Protein AF-W9W484-F1 (afdb_monomer_lite)

InterPro domains:
  IPR039961 NADH-ubiquinone oxidoreductase 9.5kDa subunit [PTHR38488] (7-64)
  IPR039961 NADH-ubiquinone oxidoreductase 9.5kDa subunit [cd22903] (13-64)

pLDDT: mean 82.43, std 13.8, range [45.69, 96.25]

Sequence (71 aa):
MSSGVPARFWGAPIRYLRWAAHEKPAIFWSCILGGLGPASFAIIPPLRRWVGDEDPPRIPLTYPGTYDTSV

Foldseek 3Di:
DPDLADPDCVPCVPSNLVCCCPVPVPVSVCVVVVVVVVVCVVPVVVVCVVVVNDDDPDDDPDDDDPDDDDD

Structure (mmCIF, N/CA/C/O backbone):
data_AF-W9W484-F1
#
_entry.id   AF-W9W484-F1
#
loop_
_atom_site.group_PDB
_atom_site.id
_atom_site.type_symbol
_atom_site.label_atom_id
_atom_site.label_alt_id
_atom_site.label_comp_id
_atom_site.label_asym_id
_atom_site.label_entity_id
_atom_site.label_seq_id
_atom_site.pdbx_PDB_ins_code
_atom_site.Cartn_x
_atom_site.Cartn_y
_atom_site.Cartn_z
_atom_site.occupancy
_atom_site.B_iso_or_equiv
_atom_site.auth_seq_id
_atom_site.auth_comp_id
_atom_site.auth_asym_id
_atom_site.auth_atom_id
_atom_site.pdbx_PDB_model_num
ATOM 1 N N . MET A 1 1 ? 26.285 -3.101 -27.719 1.00 45.69 1 MET A N 1
ATOM 2 C CA . MET A 1 1 ? 25.609 -4.085 -26.846 1.00 45.69 1 MET A CA 1
ATOM 3 C C . MET A 1 1 ? 24.584 -3.336 -26.007 1.00 45.69 1 MET A C 1
ATOM 5 O O . MET A 1 1 ? 24.979 -2.596 -25.119 1.00 45.69 1 MET A O 1
ATOM 9 N N . SER A 1 2 ? 23.290 -3.416 -26.336 1.00 46.91 2 SER A N 1
ATOM 10 C CA . SER A 1 2 ? 22.256 -2.881 -25.440 1.00 46.91 2 SER A CA 1
ATOM 11 C C . SER A 1 2 ? 22.179 -3.838 -24.256 1.00 46.91 2 SER A C 1
ATOM 13 O O . SER A 1 2 ? 21.794 -4.991 -24.431 1.00 46.91 2 SER A O 1
ATOM 15 N N . SER A 1 3 ? 22.633 -3.411 -23.079 1.00 49.72 3 SER A N 1
ATOM 16 C CA . SER A 1 3 ? 22.395 -4.161 -21.852 1.00 49.72 3 SER A CA 1
ATOM 17 C C . SER A 1 3 ? 20.881 -4.350 -21.714 1.00 49.72 3 SER A C 1
ATOM 19 O O . SER A 1 3 ? 20.122 -3.383 -21.727 1.00 49.72 3 SER A O 1
ATOM 21 N N . GLY A 1 4 ? 20.419 -5.600 -21.617 1.00 62.91 4 GLY A N 1
ATOM 22 C CA . GLY A 1 4 ? 18.993 -5.932 -21.469 1.00 62.91 4 GLY A CA 1
ATOM 23 C C . GLY A 1 4 ? 18.345 -5.364 -20.197 1.00 62.91 4 GLY A C 1
ATOM 24 O O . GLY A 1 4 ? 17.133 -5.462 -20.021 1.00 62.91 4 GLY A O 1
ATOM 25 N N . VAL A 1 5 ? 19.143 -4.733 -19.332 1.00 66.19 5 VAL A N 1
ATOM 26 C CA . VAL A 1 5 ? 18.726 -4.049 -18.113 1.00 66.19 5 VAL A CA 1
ATOM 27 C C . VAL A 1 5 ? 18.356 -2.592 -18.437 1.00 66.19 5 VAL A C 1
ATOM 29 O O . VAL A 1 5 ? 19.212 -1.829 -18.893 1.00 66.19 5 VAL A O 1
ATOM 32 N N . PRO A 1 6 ? 17.106 -2.153 -18.205 1.00 69.31 6 PRO A N 1
ATOM 33 C CA . PRO A 1 6 ? 16.721 -0.758 -18.384 1.00 69.31 6 PRO A CA 1
ATOM 34 C C . PRO A 1 6 ? 17.532 0.147 -17.444 1.00 69.31 6 PRO A C 1
ATOM 36 O O . PRO A 1 6 ? 17.405 0.071 -16.227 1.00 69.31 6 PRO A O 1
ATOM 39 N N . ALA A 1 7 ? 18.356 1.024 -18.027 1.00 66.94 7 ALA A N 1
ATOM 40 C CA . ALA A 1 7 ? 19.346 1.826 -17.302 1.00 66.94 7 ALA A CA 1
ATOM 41 C C . ALA A 1 7 ? 18.758 2.896 -16.360 1.00 66.94 7 ALA A C 1
ATOM 43 O O . ALA A 1 7 ? 19.453 3.367 -15.466 1.00 66.94 7 ALA A O 1
ATOM 44 N N . ARG A 1 8 ? 17.503 3.321 -16.561 1.00 78.62 8 ARG A N 1
ATOM 45 C CA . ARG A 1 8 ? 16.898 4.422 -15.796 1.00 78.62 8 ARG A CA 1
ATOM 46 C C . ARG A 1 8 ? 15.391 4.261 -15.632 1.00 78.62 8 ARG A C 1
ATOM 48 O O . ARG A 1 8 ? 14.685 4.004 -16.607 1.00 78.62 8 ARG A O 1
ATOM 55 N N . PHE A 1 9 ? 14.905 4.504 -14.417 1.00 80.94 9 PHE A N 1
ATOM 56 C CA . PHE A 1 9 ? 13.475 4.552 -14.106 1.00 80.94 9 PHE A CA 1
ATOM 57 C C . PHE A 1 9 ? 12.772 5.690 -14.871 1.00 80.94 9 PHE A C 1
ATOM 59 O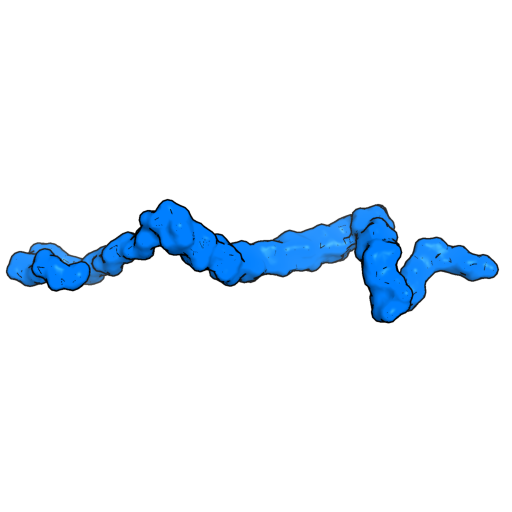 O . PHE A 1 9 ? 11.825 5.448 -15.614 1.00 80.94 9 PHE A O 1
ATOM 66 N N . TRP A 1 10 ? 13.325 6.907 -14.811 1.00 82.12 10 TRP A N 1
ATOM 67 C CA . TRP A 1 10 ? 12.740 8.134 -15.381 1.00 82.12 10 TRP A CA 1
ATOM 68 C C . TRP A 1 10 ? 12.713 8.224 -16.913 1.00 82.12 10 TRP A C 1
ATOM 70 O O . TRP A 1 10 ? 12.190 9.184 -17.464 1.00 82.12 10 TRP A O 1
ATOM 80 N N . GLY A 1 11 ? 13.282 7.251 -17.625 1.00 86.31 11 GLY A N 1
ATOM 81 C CA . GLY A 1 11 ? 13.250 7.231 -19.090 1.00 86.31 11 GLY A CA 1
ATOM 82 C C . GLY A 1 11 ? 12.226 6.281 -19.690 1.00 86.31 11 GLY A C 1
ATOM 83 O O . GLY A 1 11 ? 11.809 6.486 -20.822 1.00 86.31 11 GLY A O 1
ATOM 84 N N . ALA A 1 12 ? 11.887 5.210 -18.973 1.00 87.12 12 ALA A N 1
ATOM 85 C CA . ALA A 1 12 ? 10.978 4.172 -19.447 1.00 87.12 12 ALA A CA 1
ATOM 86 C C . ALA A 1 12 ? 10.398 3.403 -18.244 1.00 87.12 12 ALA A C 1
ATOM 88 O O . ALA A 1 12 ? 10.732 2.229 -18.051 1.00 87.12 12 ALA A O 1
ATOM 89 N N . PRO A 1 13 ? 9.550 4.045 -17.421 1.00 86.81 13 PRO A N 1
AT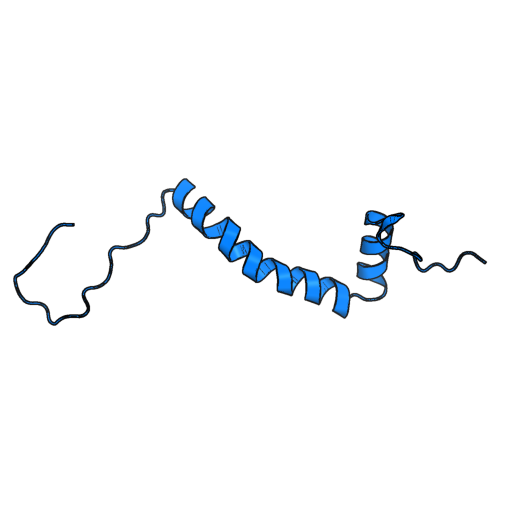OM 90 C CA . PRO A 1 13 ? 9.129 3.498 -16.131 1.00 86.81 13 PRO A CA 1
ATOM 91 C C . PRO A 1 13 ? 8.392 2.162 -16.280 1.00 86.81 13 PRO A C 1
ATOM 93 O O . PRO A 1 13 ? 8.723 1.200 -15.597 1.00 86.81 13 PRO A O 1
ATOM 96 N N . ILE A 1 14 ? 7.480 2.040 -17.251 1.00 89.81 14 ILE A N 1
ATOM 97 C CA . ILE A 1 14 ? 6.730 0.794 -17.497 1.00 89.81 14 ILE A CA 1
ATOM 98 C C . ILE A 1 14 ? 7.669 -0.351 -17.908 1.00 89.81 14 ILE A C 1
ATOM 100 O O . ILE A 1 14 ? 7.542 -1.479 -17.431 1.00 89.81 14 ILE A O 1
ATOM 104 N N . ARG A 1 15 ? 8.663 -0.067 -18.762 1.00 87.12 15 ARG A N 1
ATOM 105 C CA . ARG A 1 15 ? 9.645 -1.071 -19.199 1.00 87.12 15 ARG A CA 1
ATOM 106 C C . ARG A 1 15 ? 10.555 -1.502 -18.048 1.00 87.12 15 ARG A C 1
ATOM 108 O O . ARG A 1 15 ? 10.904 -2.678 -17.972 1.00 87.12 15 ARG A O 1
ATOM 115 N N . TYR A 1 16 ? 10.907 -0.567 -17.163 1.00 88.69 16 TYR A N 1
ATOM 116 C CA . TYR A 1 16 ? 11.666 -0.841 -15.946 1.00 88.69 16 TYR A CA 1
ATOM 117 C C . TYR A 1 16 ? 10.883 -1.726 -14.975 1.00 88.69 16 TYR A C 1
ATOM 119 O O . TYR A 1 16 ? 11.418 -2.738 -14.537 1.00 88.69 16 TYR A O 1
ATOM 127 N N . LEU A 1 17 ? 9.613 -1.406 -14.702 1.00 90.06 17 LEU A N 1
ATOM 128 C CA . LEU A 1 17 ? 8.758 -2.205 -13.817 1.00 90.06 17 LEU A CA 1
ATOM 129 C C . LEU A 1 17 ? 8.576 -3.634 -14.344 1.00 90.06 17 LEU A C 1
ATOM 131 O O . LEU A 1 17 ? 8.731 -4.585 -13.584 1.00 90.06 17 LEU A O 1
ATOM 135 N N . ARG A 1 18 ? 8.345 -3.805 -15.655 1.00 90.75 18 ARG A N 1
ATOM 136 C CA . ARG A 1 18 ? 8.243 -5.137 -16.277 1.00 90.75 18 ARG A CA 1
ATOM 137 C C . ARG A 1 18 ? 9.526 -5.957 -16.117 1.00 90.75 18 ARG A C 1
ATOM 139 O O . ARG A 1 18 ? 9.457 -7.139 -15.806 1.00 90.75 18 ARG A O 1
ATOM 146 N N . TRP A 1 19 ? 10.691 -5.342 -16.328 1.00 90.44 19 TRP A N 1
ATOM 147 C CA . TRP A 1 19 ? 11.975 -6.016 -16.117 1.00 90.44 19 TRP A CA 1
ATOM 148 C C . TRP A 1 19 ? 12.203 -6.348 -14.637 1.00 90.44 19 TRP A C 1
ATOM 150 O O . TRP A 1 19 ? 12.571 -7.474 -14.318 1.00 90.44 19 TRP A O 1
ATOM 160 N N . ALA A 1 20 ? 11.929 -5.404 -13.731 1.00 90.06 20 ALA A N 1
ATOM 161 C CA . ALA A 1 20 ? 12.112 -5.586 -12.294 1.00 90.06 20 ALA A CA 1
ATOM 162 C C . ALA A 1 20 ? 11.244 -6.727 -11.739 1.00 90.06 20 ALA A C 1
ATOM 164 O O . ALA A 1 20 ? 11.717 -7.492 -10.903 1.00 90.06 20 ALA A O 1
ATOM 165 N N . ALA A 1 21 ? 10.020 -6.887 -12.252 1.00 91.69 21 ALA A N 1
ATOM 166 C CA . ALA A 1 21 ? 9.122 -7.975 -11.874 1.00 91.69 21 ALA A CA 1
ATOM 167 C C . ALA A 1 21 ? 9.649 -9.372 -12.256 1.00 91.69 21 ALA A C 1
ATOM 169 O O . ALA A 1 21 ? 9.405 -10.324 -11.519 1.00 91.69 21 ALA A O 1
ATOM 170 N N . HIS A 1 22 ? 10.367 -9.500 -13.380 1.00 90.88 22 HIS A N 1
ATOM 171 C CA . HIS A 1 22 ? 10.889 -10.782 -13.875 1.00 90.88 22 HIS A CA 1
ATOM 172 C C . HIS A 1 22 ? 12.300 -11.093 -13.352 1.00 90.88 22 HIS A C 1
ATOM 174 O O . HIS A 1 22 ? 12.560 -12.214 -12.933 1.00 90.88 22 HIS A O 1
ATOM 180 N N . GLU A 1 23 ? 13.209 -10.113 -13.366 1.00 92.06 23 GLU A N 1
ATOM 181 C CA . GLU A 1 23 ? 14.624 -10.321 -13.021 1.00 92.06 23 GLU A CA 1
ATOM 182 C C . GLU A 1 23 ? 14.872 -10.266 -11.508 1.00 92.06 23 GLU A C 1
ATOM 184 O O . GLU A 1 23 ? 15.749 -10.943 -10.975 1.00 92.06 23 GLU A O 1
ATOM 189 N N . LYS A 1 24 ? 14.114 -9.425 -10.792 1.00 88.56 24 LYS A N 1
ATOM 190 C CA . LYS A 1 24 ? 14.289 -9.175 -9.353 1.00 88.56 24 LYS A CA 1
ATOM 191 C C . LYS A 1 24 ? 12.951 -9.262 -8.611 1.00 88.56 24 LYS A C 1
ATOM 193 O O . LYS A 1 24 ? 12.569 -8.304 -7.927 1.00 88.56 24 LYS A O 1
ATOM 198 N N . PRO A 1 25 ? 12.249 -10.409 -8.697 1.00 92.88 25 PRO A N 1
ATOM 199 C CA . PRO A 1 25 ? 10.888 -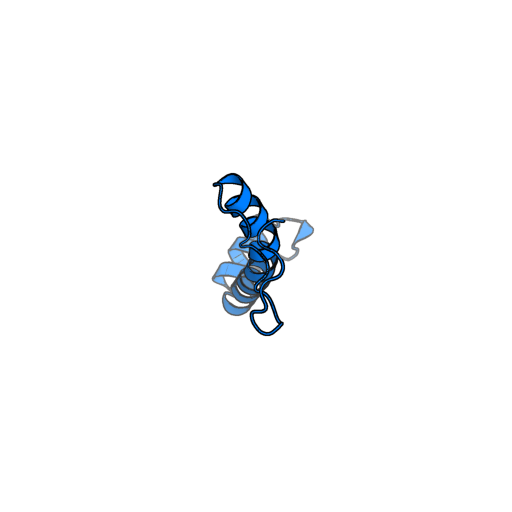10.544 -8.184 1.00 92.88 25 PRO A CA 1
ATOM 200 C C . PRO A 1 25 ? 10.798 -10.247 -6.685 1.00 92.88 25 PRO A C 1
ATOM 202 O O . PRO A 1 25 ? 9.862 -9.580 -6.254 1.00 92.88 25 PRO A O 1
ATOM 205 N N . ALA A 1 26 ? 11.792 -10.667 -5.895 1.00 95.12 26 ALA A N 1
ATOM 206 C CA . ALA A 1 26 ? 11.798 -10.451 -4.451 1.00 95.12 26 ALA A CA 1
ATOM 207 C C . ALA A 1 26 ? 11.721 -8.960 -4.079 1.00 95.12 26 ALA A C 1
ATOM 209 O O . ALA A 1 26 ? 10.896 -8.572 -3.258 1.00 95.12 26 ALA A O 1
ATOM 210 N N . ILE A 1 27 ? 12.537 -8.109 -4.709 1.00 92.75 27 ILE A N 1
ATOM 211 C CA . ILE A 1 27 ? 12.575 -6.668 -4.410 1.00 92.75 27 ILE A CA 1
ATOM 212 C C . ILE A 1 27 ? 11.297 -5.995 -4.913 1.00 92.75 27 ILE A C 1
ATOM 214 O O . ILE A 1 27 ? 10.667 -5.234 -4.183 1.00 92.75 27 ILE A O 1
ATOM 218 N N . PHE A 1 28 ? 10.895 -6.306 -6.146 1.00 94.12 28 PHE A N 1
ATOM 219 C CA . PHE A 1 28 ? 9.724 -5.706 -6.775 1.00 94.12 28 PHE A CA 1
ATOM 220 C C . PHE A 1 28 ? 8.442 -5.970 -5.973 1.00 94.12 28 PHE A C 1
ATOM 222 O O . PHE A 1 28 ? 7.736 -5.032 -5.598 1.00 94.12 28 PHE A O 1
ATOM 229 N N . TRP A 1 29 ? 8.171 -7.236 -5.646 1.00 95.62 29 TRP A N 1
ATOM 230 C CA . TRP A 1 29 ? 6.960 -7.608 -4.919 1.00 95.62 29 TRP A CA 1
ATOM 231 C C . TRP A 1 29 ? 7.001 -7.206 -3.446 1.00 95.62 29 TRP A C 1
ATOM 233 O O . TRP A 1 29 ? 5.957 -6.853 -2.907 1.00 95.62 29 TRP A O 1
ATOM 243 N N . SER A 1 30 ? 8.178 -7.153 -2.813 1.00 96.25 30 SER A N 1
ATOM 244 C CA . SER A 1 30 ? 8.297 -6.625 -1.445 1.00 96.25 30 SER A CA 1
ATOM 245 C C . SER A 1 30 ? 7.887 -5.154 -1.366 1.00 96.25 30 SER A C 1
ATOM 247 O O . SER A 1 30 ? 7.160 -4.774 -0.454 1.00 96.25 30 SER A O 1
ATOM 249 N N . CYS A 1 31 ? 8.291 -4.324 -2.335 1.00 94.69 31 CYS A N 1
ATOM 250 C CA . CYS A 1 31 ? 7.876 -2.920 -2.381 1.00 94.69 31 CYS A CA 1
ATOM 251 C C . CYS A 1 31 ? 6.371 -2.768 -2.635 1.00 94.69 31 CYS A C 1
ATOM 253 O O . CYS A 1 31 ? 5.727 -1.939 -1.996 1.00 94.69 31 CYS A O 1
ATOM 255 N N . ILE A 1 32 ? 5.802 -3.571 -3.541 1.00 95.69 32 ILE A N 1
ATOM 256 C CA . ILE A 1 32 ? 4.365 -3.526 -3.842 1.00 95.69 32 ILE A CA 1
ATOM 257 C C . ILE A 1 32 ? 3.543 -3.959 -2.631 1.00 95.69 32 ILE A C 1
ATOM 259 O O . ILE A 1 32 ? 2.643 -3.235 -2.219 1.00 95.69 32 ILE A O 1
ATOM 263 N N . LEU A 1 33 ? 3.858 -5.109 -2.037 1.00 95.31 33 LEU A N 1
ATOM 264 C CA . LEU A 1 33 ? 3.124 -5.629 -0.885 1.00 95.31 33 LEU A CA 1
ATOM 265 C C . LEU A 1 33 ? 3.328 -4.748 0.352 1.00 95.31 33 LEU A C 1
ATOM 267 O O . LEU A 1 33 ? 2.367 -4.454 1.060 1.00 95.31 33 LEU A O 1
ATOM 271 N N . GLY A 1 34 ? 4.551 -4.256 0.564 1.00 96.00 34 GLY A N 1
ATOM 272 C CA . GLY A 1 34 ? 4.859 -3.304 1.628 1.00 96.00 34 GLY A CA 1
ATOM 273 C C . GLY A 1 34 ? 4.107 -1.980 1.480 1.00 96.00 34 GLY A C 1
ATOM 274 O O . GLY A 1 34 ? 3.685 -1.411 2.481 1.00 96.00 34 GLY A O 1
ATOM 275 N N . GLY A 1 35 ? 3.887 -1.507 0.249 1.00 95.62 35 GLY A N 1
ATOM 276 C CA . GLY A 1 35 ? 3.084 -0.314 -0.032 1.00 95.62 35 GLY A CA 1
ATOM 277 C C . GLY A 1 35 ? 1.571 -0.555 0.013 1.00 95.62 35 GLY A C 1
ATOM 278 O O . GLY A 1 35 ? 0.821 0.338 0.409 1.00 95.62 35 GLY A O 1
ATOM 279 N N . LEU A 1 36 ? 1.113 -1.758 -0.350 1.00 96.06 36 LEU A N 1
ATOM 280 C CA . LEU A 1 36 ? -0.308 -2.108 -0.377 1.00 96.06 36 LEU A CA 1
ATOM 281 C C . LEU A 1 36 ? -0.954 -2.086 1.011 1.00 96.06 36 LEU A C 1
ATOM 283 O O . LEU A 1 36 ? -2.101 -1.667 1.109 1.00 96.06 36 LEU A O 1
ATOM 287 N N . GLY A 1 37 ? -0.246 -2.472 2.076 1.00 93.38 37 GLY A N 1
ATOM 288 C CA . GLY A 1 37 ? -0.789 -2.426 3.443 1.00 93.38 37 GLY A CA 1
ATOM 289 C C . GLY A 1 37 ? -1.176 -1.007 3.896 1.00 93.38 37 GLY A C 1
ATOM 290 O O . GLY A 1 37 ? -2.334 -0.750 4.216 1.00 93.38 37 GLY A O 1
ATOM 291 N N . PRO A 1 38 ? -0.253 -0.031 3.882 1.00 94.62 38 PRO A N 1
ATOM 292 C CA . PRO A 1 38 ? -0.585 1.363 4.173 1.00 94.62 38 PRO A CA 1
ATOM 293 C C . PRO A 1 38 ? -1.633 1.944 3.215 1.00 94.62 38 PRO A C 1
ATOM 295 O O . PRO A 1 38 ? -2.544 2.647 3.651 1.00 94.62 38 PRO A O 1
ATOM 298 N N . ALA A 1 39 ? -1.551 1.615 1.921 1.00 95.38 39 ALA A N 1
ATOM 299 C CA . ALA A 1 39 ? -2.538 2.061 0.940 1.00 95.38 39 ALA A CA 1
ATOM 300 C C . ALA A 1 39 ? -3.942 1.524 1.252 1.00 95.38 39 ALA A C 1
ATOM 302 O O . ALA A 1 39 ? -4.926 2.253 1.122 1.00 95.38 39 ALA A O 1
ATOM 303 N N . SER A 1 40 ? -4.052 0.280 1.722 1.00 94.56 40 SER A N 1
ATOM 304 C CA . SER A 1 40 ? -5.336 -0.311 2.078 1.00 94.56 40 SER A CA 1
ATOM 305 C C . SER A 1 40 ? -5.979 0.413 3.260 1.00 94.56 40 SER A C 1
ATOM 307 O O . SER A 1 40 ? -7.183 0.635 3.240 1.00 94.56 40 SER A O 1
ATOM 309 N N . PHE A 1 41 ? -5.204 0.880 4.242 1.00 92.31 41 PHE A N 1
ATOM 310 C CA . PHE A 1 41 ? -5.741 1.714 5.327 1.00 92.31 41 PHE A CA 1
ATOM 311 C C . PHE A 1 41 ? -6.218 3.093 4.866 1.00 92.31 41 PHE A C 1
ATOM 313 O O . PHE A 1 41 ? -7.094 3.666 5.500 1.00 92.31 41 PHE A O 1
ATOM 320 N N . ALA A 1 42 ? -5.680 3.635 3.775 1.00 93.56 42 ALA A N 1
ATOM 321 C CA . ALA A 1 42 ? -6.171 4.894 3.220 1.00 93.56 42 ALA A CA 1
ATOM 322 C C . ALA A 1 42 ? -7.444 4.700 2.376 1.00 93.56 42 ALA A C 1
ATOM 324 O O . ALA A 1 42 ? -8.320 5.561 2.373 1.00 93.56 42 ALA A O 1
ATOM 325 N N . ILE A 1 43 ? -7.552 3.573 1.663 1.00 93.44 43 ILE A N 1
ATOM 326 C CA . ILE A 1 43 ? -8.608 3.330 0.666 1.00 93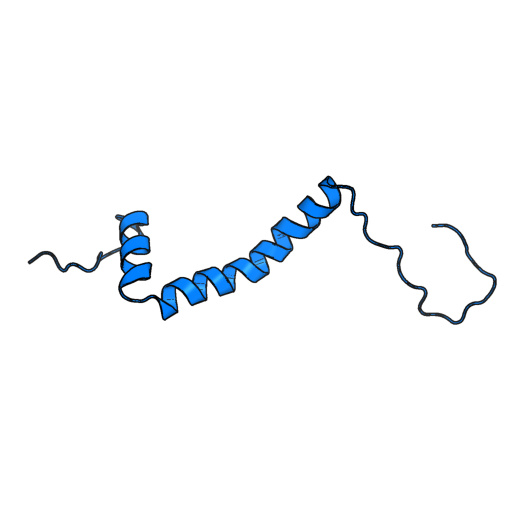.44 43 ILE A CA 1
ATOM 327 C C . ILE A 1 43 ? -9.811 2.583 1.259 1.00 93.44 43 ILE A C 1
ATOM 329 O O . ILE A 1 43 ? -10.952 2.898 0.929 1.00 93.44 43 ILE A O 1
ATOM 333 N N . ILE A 1 44 ? -9.591 1.604 2.142 1.00 91.00 44 ILE A N 1
ATOM 334 C CA . ILE A 1 44 ? -10.665 0.749 2.673 1.00 91.00 44 ILE A CA 1
ATOM 335 C C . ILE A 1 44 ? -11.623 1.522 3.598 1.00 91.00 44 ILE A C 1
ATOM 337 O O . ILE A 1 44 ? -12.828 1.379 3.407 1.00 91.00 44 ILE A O 1
ATOM 341 N N . PRO A 1 45 ? -11.176 2.354 4.563 1.00 89.25 45 PRO A N 1
ATOM 342 C CA . PRO A 1 45 ? -12.082 3.079 5.460 1.00 89.25 45 PRO A CA 1
ATOM 343 C C . PRO A 1 45 ? -13.087 4.022 4.778 1.00 89.25 45 PRO A C 1
ATOM 345 O O . PRO A 1 45 ? -14.255 4.006 5.167 1.00 89.25 45 PRO A O 1
ATOM 348 N N . PRO A 1 46 ? -12.720 4.832 3.765 1.00 87.38 46 PRO A N 1
ATOM 349 C CA . PRO A 1 46 ? -13.727 5.591 3.034 1.00 87.38 46 PRO A CA 1
ATOM 350 C C . PRO A 1 46 ? -14.624 4.665 2.207 1.00 87.38 46 PRO A C 1
ATOM 352 O O . PRO A 1 46 ? -15.832 4.872 2.190 1.00 87.38 46 PRO A O 1
ATOM 355 N N . LEU A 1 47 ? -14.079 3.611 1.588 1.00 89.69 47 L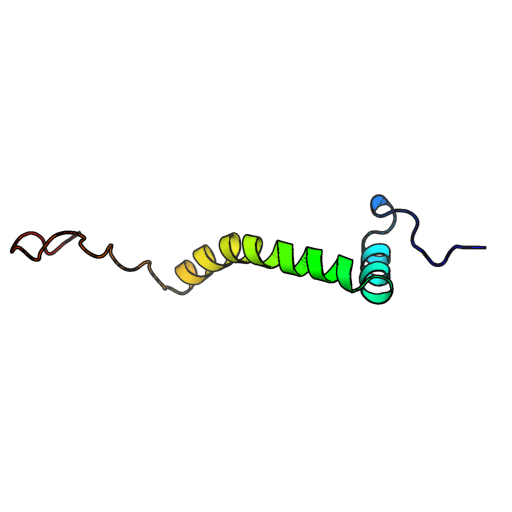EU A N 1
ATOM 356 C CA . LEU A 1 47 ? -14.874 2.674 0.792 1.00 89.69 47 LEU A CA 1
ATOM 357 C C . LEU A 1 47 ? -15.948 1.955 1.630 1.00 89.69 47 LEU A C 1
ATOM 359 O O . LEU A 1 47 ? -17.093 1.879 1.196 1.00 89.69 47 LEU A O 1
ATOM 363 N N . ARG A 1 48 ? -15.622 1.481 2.841 1.00 89.38 48 ARG A N 1
ATOM 364 C CA . ARG A 1 48 ? -16.600 0.830 3.738 1.00 89.38 48 ARG A CA 1
ATOM 365 C C . ARG A 1 48 ? -17.716 1.786 4.172 1.00 89.38 48 ARG A C 1
ATOM 367 O O . ARG A 1 48 ? -18.883 1.416 4.110 1.00 89.38 48 ARG A O 1
ATOM 374 N N . ARG A 1 49 ? -17.380 3.048 4.473 1.00 87.88 49 ARG A N 1
ATOM 375 C CA . ARG A 1 49 ? -18.365 4.088 4.819 1.00 87.88 49 ARG A CA 1
ATOM 376 C C . ARG A 1 49 ? -19.314 4.392 3.659 1.00 87.88 49 ARG A C 1
ATOM 378 O O . ARG A 1 49 ? -20.492 4.629 3.883 1.00 87.88 49 ARG A O 1
ATOM 385 N N . TRP A 1 50 ? -18.827 4.336 2.417 1.00 87.00 50 TRP A N 1
ATOM 386 C CA . TRP A 1 50 ? -19.666 4.493 1.221 1.00 87.00 50 TRP A CA 1
ATOM 387 C C . TRP A 1 50 ? -20.634 3.326 1.002 1.00 87.00 50 TRP A C 1
ATOM 389 O O . TRP A 1 50 ? -21.724 3.531 0.477 1.00 87.00 50 TRP A O 1
ATOM 399 N N . VAL A 1 51 ? -20.253 2.111 1.405 1.00 90.06 51 VAL A N 1
ATOM 400 C CA . VAL A 1 51 ? -21.112 0.914 1.333 1.00 90.06 51 VAL A CA 1
ATOM 401 C C . VAL A 1 51 ? -22.153 0.888 2.469 1.00 90.06 51 VAL A C 1
ATOM 403 O O . VAL A 1 51 ? -23.045 0.044 2.465 1.00 90.06 51 VAL A O 1
ATOM 406 N N . GLY A 1 52 ? -22.097 1.843 3.404 1.00 84.31 52 GLY A N 1
ATOM 407 C CA . GLY A 1 52 ? -23.027 1.950 4.533 1.00 84.31 52 GLY A CA 1
ATOM 408 C C . GLY A 1 52 ? -22.567 1.209 5.788 1.00 84.31 52 GLY A C 1
ATOM 409 O O . GLY A 1 52 ? -23.355 1.030 6.711 1.00 84.31 52 GLY A O 1
ATOM 410 N N . ASP A 1 53 ? -21.307 0.771 5.832 1.00 83.56 53 ASP A N 1
ATOM 411 C CA . ASP A 1 53 ? -20.695 0.245 7.049 1.00 83.56 53 ASP A CA 1
ATOM 412 C C . ASP A 1 53 ? -20.238 1.422 7.924 1.00 83.56 53 ASP A C 1
ATOM 414 O O . ASP A 1 53 ? -19.196 2.043 7.674 1.00 83.56 53 ASP A O 1
ATOM 418 N N . GLU A 1 54 ? -21.066 1.768 8.911 1.00 80.69 54 GLU A N 1
ATOM 419 C CA . GLU A 1 54 ? -20.752 2.789 9.908 1.00 80.69 54 GLU A CA 1
ATOM 420 C C . GLU A 1 54 ? -19.847 2.238 11.014 1.00 80.69 54 GLU A C 1
ATOM 422 O O . GLU A 1 54 ? -19.844 1.049 11.342 1.00 80.69 54 GLU A O 1
ATOM 427 N N . ASP A 1 55 ? -19.036 3.120 11.596 1.00 81.69 55 ASP A N 1
ATOM 428 C CA . ASP A 1 55 ? -18.161 2.734 12.694 1.00 81.69 55 ASP A CA 1
ATOM 429 C C . ASP A 1 55 ? -19.011 2.420 13.942 1.00 81.69 55 ASP A C 1
ATOM 431 O O . ASP A 1 55 ? -19.867 3.226 14.315 1.00 81.69 55 ASP A O 1
ATOM 435 N N . PRO A 1 56 ? -18.801 1.265 14.606 1.00 81.56 56 PRO A N 1
ATOM 436 C CA . PRO A 1 56 ? -19.591 0.896 15.772 1.00 81.56 56 PRO A CA 1
ATOM 437 C C . PRO A 1 56 ? -19.413 1.923 16.901 1.00 81.56 56 PRO A C 1
ATOM 439 O O . PRO A 1 56 ? -18.324 2.495 17.051 1.00 81.56 56 PRO A O 1
ATOM 442 N N . PRO A 1 57 ? -20.446 2.134 17.738 1.00 83.25 57 PRO A N 1
ATOM 443 C CA . PRO A 1 57 ? -20.345 3.042 18.869 1.00 83.25 57 PRO A CA 1
ATOM 444 C C . PRO A 1 57 ? -19.235 2.589 19.822 1.00 83.25 57 PRO A C 1
ATOM 446 O O . PRO A 1 57 ? -18.962 1.396 19.992 1.00 83.25 57 PRO A O 1
ATOM 449 N N . ARG A 1 58 ? -18.571 3.560 20.456 1.00 81.44 58 ARG A N 1
ATOM 450 C CA . ARG A 1 58 ? -17.475 3.295 21.394 1.00 81.44 58 ARG A CA 1
ATOM 451 C C . ARG A 1 58 ? -17.983 2.431 22.549 1.00 81.44 58 ARG A C 1
ATOM 453 O O . ARG A 1 58 ? -18.898 2.828 23.263 1.00 81.44 58 ARG A O 1
ATOM 460 N N . ILE A 1 59 ? -17.331 1.289 22.765 1.00 79.56 59 ILE A N 1
ATOM 461 C CA . ILE A 1 59 ? -17.627 0.406 23.898 1.00 79.56 59 ILE A CA 1
ATOM 462 C C . ILE A 1 59 ? -17.369 1.180 25.204 1.00 79.56 59 ILE A C 1
ATOM 464 O O . ILE A 1 59 ? -16.290 1.771 25.345 1.00 79.56 59 ILE A O 1
ATOM 468 N N . PRO A 1 60 ? -18.322 1.199 26.153 1.00 81.88 60 PRO A N 1
ATOM 469 C CA . PRO A 1 60 ? -18.119 1.851 27.438 1.00 81.88 60 PRO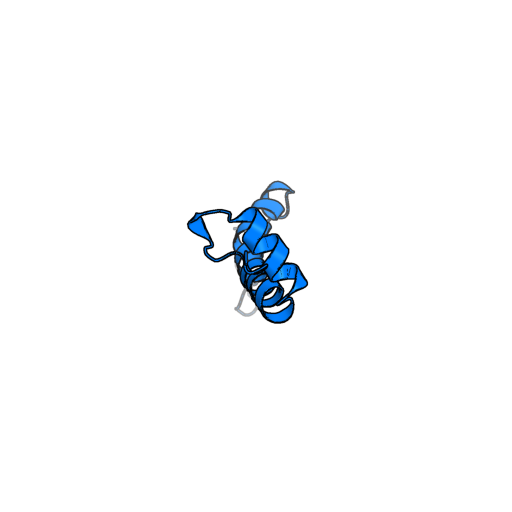 A CA 1
ATOM 470 C C . PRO A 1 60 ? -16.987 1.157 28.206 1.00 81.88 60 PRO A C 1
ATOM 472 O O . PRO A 1 60 ? -16.931 -0.067 28.292 1.00 81.88 60 PRO A O 1
ATOM 475 N N . LEU A 1 61 ? -16.069 1.950 28.759 1.00 83.00 61 LEU A N 1
ATOM 476 C CA . LEU A 1 61 ? -14.899 1.462 29.507 1.00 83.00 61 LEU A CA 1
ATOM 477 C C . LEU A 1 61 ? -15.138 1.424 31.026 1.00 83.00 61 LEU A C 1
ATOM 479 O O . LEU A 1 61 ? -14.247 1.049 31.786 1.00 83.00 61 LEU A O 1
ATOM 483 N N . THR A 1 62 ? -16.324 1.836 31.471 1.00 78.75 62 THR A N 1
ATOM 484 C CA . THR A 1 62 ? -16.735 1.887 32.876 1.00 78.75 62 THR A CA 1
ATOM 485 C C . THR A 1 62 ? -17.755 0.798 33.184 1.00 78.75 62 THR A C 1
ATOM 487 O O . THR A 1 62 ? -18.464 0.326 32.296 1.00 78.75 62 THR A O 1
ATOM 490 N N . TYR A 1 63 ? -17.835 0.403 34.459 1.00 71.00 63 TYR A N 1
ATOM 491 C CA . TYR A 1 63 ? -18.844 -0.547 34.930 1.00 71.00 63 TYR A CA 1
ATOM 492 C C . TYR A 1 63 ? -20.253 -0.068 34.537 1.00 71.00 63 TYR A C 1
ATOM 494 O O . TYR A 1 63 ? -20.511 1.136 34.632 1.00 71.00 63 TYR A O 1
ATOM 502 N N . PRO A 1 64 ? -21.160 -0.968 34.113 1.00 67.69 64 PRO A N 1
ATOM 503 C CA . PRO A 1 64 ? -22.523 -0.597 33.758 1.00 67.69 64 PRO A CA 1
ATOM 504 C C . PRO A 1 64 ? -23.265 -0.072 34.996 1.00 67.69 64 PRO A C 1
ATOM 506 O O . PRO A 1 64 ? -23.767 -0.831 35.822 1.00 67.69 64 PRO A O 1
ATOM 509 N N . GLY A 1 65 ? -23.297 1.250 35.136 1.00 67.25 65 GLY A N 1
ATOM 510 C CA . GLY A 1 65 ? -24.259 1.980 35.950 1.00 67.25 65 GLY A CA 1
ATOM 511 C C . GLY A 1 65 ? -25.369 2.512 35.050 1.00 67.25 65 GLY A C 1
ATOM 512 O O . GLY A 1 65 ? -25.173 2.679 33.851 1.00 67.25 65 GLY A O 1
ATOM 513 N N . THR A 1 66 ? -26.545 2.760 35.615 1.00 61.47 66 THR A N 1
ATOM 514 C CA . THR A 1 66 ? -27.736 3.279 34.923 1.00 61.47 66 THR A CA 1
ATOM 515 C C . THR A 1 66 ? -27.577 4.743 34.490 1.00 61.47 66 THR A C 1
ATOM 517 O O . THR A 1 66 ? -28.356 5.603 34.895 1.00 61.47 66 THR A O 1
ATOM 520 N N . TYR A 1 67 ? -26.554 5.053 33.704 1.00 60.94 67 TYR A N 1
ATOM 521 C CA . TYR A 1 67 ? -26.388 6.338 33.051 1.00 60.94 67 TYR A CA 1
ATOM 522 C C . TYR A 1 67 ? -25.973 6.109 31.597 1.00 60.94 67 TYR A C 1
ATOM 524 O O . TYR A 1 67 ? -24.902 5.592 31.298 1.00 60.94 67 TYR A O 1
ATOM 532 N N . ASP A 1 68 ? -26.877 6.548 30.730 1.00 53.53 68 ASP A N 1
ATOM 533 C CA . ASP A 1 68 ? -26.652 6.933 29.342 1.00 53.53 68 ASP A CA 1
ATOM 534 C C . ASP A 1 68 ? -26.646 5.844 28.257 1.00 53.53 68 ASP A C 1
ATOM 536 O O . ASP A 1 68 ? -25.650 5.471 27.642 1.00 53.53 68 ASP A O 1
ATOM 540 N N . THR A 1 69 ? -27.864 5.388 27.979 1.00 60.47 69 THR A N 1
ATOM 541 C CA . THR A 1 69 ? -28.428 5.317 26.625 1.00 60.47 69 THR A CA 1
ATOM 542 C C . THR A 1 69 ? -28.417 6.694 25.940 1.00 60.47 69 THR A C 1
ATOM 544 O O . THR A 1 69 ? -28.999 7.614 26.497 1.00 60.47 69 THR A O 1
ATOM 547 N N . SER A 1 70 ? -27.926 6.766 24.694 1.00 54.78 70 SER A N 1
ATOM 548 C CA . SER A 1 70 ? -28.021 7.866 23.700 1.00 54.78 70 SER A CA 1
ATOM 549 C C . SER A 1 70 ? -26.850 8.860 23.587 1.00 54.78 70 SER A C 1
ATOM 551 O O . SER A 1 70 ? -26.812 9.903 24.227 1.00 54.78 70 SER A O 1
ATOM 553 N N . VAL A 1 71 ? -25.958 8.568 22.632 1.00 46.69 71 VAL A N 1
ATOM 554 C CA . VAL A 1 71 ? -25.286 9.561 21.775 1.00 46.69 71 VAL A CA 1
ATOM 555 C C . VAL A 1 71 ? -25.284 9.035 20.351 1.00 46.69 71 VAL A C 1
ATOM 557 O O . VAL A 1 71 ? -25.028 7.818 20.200 1.00 46.69 71 VAL A O 1
#

Radius of gyration: 23.85 Å; chains: 1; bounding box: 54×20×63 Å

Secondary structure (DSSP, 8-state):
---SS---GGG-HHHHHHHHHHH-HHHHHHHHHHHHHHHHHHHHHHHHHHTT-PPPPPPP-S---S-----

Organism: NCBI:txid1182544